Protein AF-A0A958AN76-F1 (afdb_monomer_lite)

Foldseek 3Di:
DQDPVLVVQQVVVVVVCVVVVHDAPDRSSVQVVCVVVQWDADRRPRDTDRDDPPVVPDDPDPDDD

pLDDT: mean 80.18, std 15.13, range [49.97, 95.12]

Secondary structure (DSSP, 8-state):
---HHHHHHHHHHHHHHHHHTPPPSS-HHHHHHHHHTTEEE-TTT--EEEPP-TT-SS-------

Sequence (65 aa):
MID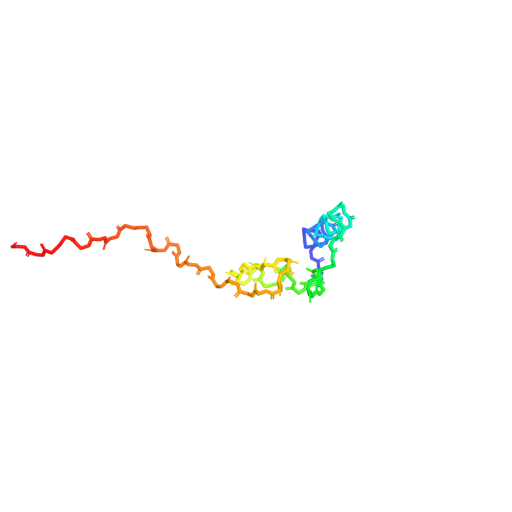QLTTDRISELEQFAALEGIQLPMPAIEIVQLEDQGFVIDLETGQLLEDVDPDERVEVMNVRK

Structure (mmCIF, N/CA/C/O backbone):
data_AF-A0A958AN76-F1
#
_entry.id   AF-A0A958AN76-F1
#
loop_
_atom_site.group_PDB
_atom_site.id
_atom_site.type_symbol
_atom_site.label_atom_id
_atom_site.label_alt_id
_atom_site.label_comp_id
_atom_site.label_asym_id
_atom_site.label_entity_id
_atom_site.label_seq_id
_atom_site.pdbx_PDB_ins_code
_atom_site.Cartn_x
_atom_site.Cartn_y
_atom_site.Cartn_z
_atom_site.occupancy
_atom_site.B_iso_or_equiv
_atom_site.auth_seq_id
_atom_site.auth_comp_id
_atom_site.auth_asym_id
_atom_site.auth_atom_id
_atom_site.pdbx_PDB_model_num
ATOM 1 N N . MET A 1 1 ? 17.907 -3.433 1.922 1.00 57.69 1 MET A N 1
ATOM 2 C CA . MET A 1 1 ? 17.736 -2.134 2.600 1.00 57.69 1 MET A CA 1
ATOM 3 C C . MET A 1 1 ? 16.460 -1.555 2.031 1.00 57.69 1 MET A C 1
ATOM 5 O O . MET A 1 1 ? 16.301 -1.643 0.824 1.00 57.69 1 MET A O 1
ATOM 9 N N . ILE A 1 2 ? 15.527 -1.124 2.874 1.00 63.19 2 ILE A N 1
ATOM 10 C CA . ILE A 1 2 ? 14.351 -0.384 2.405 1.00 63.19 2 ILE A CA 1
ATOM 11 C C . ILE A 1 2 ? 14.849 1.044 2.184 1.00 63.19 2 ILE A C 1
ATOM 13 O O . ILE A 1 2 ? 15.459 1.608 3.094 1.00 63.19 2 ILE A O 1
ATOM 17 N N . ASP A 1 3 ? 14.688 1.579 0.978 1.00 80.19 3 ASP A N 1
ATOM 18 C CA . ASP A 1 3 ? 15.137 2.936 0.679 1.00 80.19 3 ASP A CA 1
ATOM 19 C C . ASP A 1 3 ? 14.282 3.957 1.446 1.00 80.19 3 ASP A C 1
ATOM 21 O O . ASP A 1 3 ? 13.124 3.699 1.790 1.00 80.19 3 ASP A O 1
ATOM 25 N N . GLN A 1 4 ? 14.854 5.132 1.733 1.00 78.31 4 GLN A N 1
ATOM 26 C CA . GLN A 1 4 ? 14.163 6.191 2.483 1.00 78.31 4 GLN A CA 1
ATOM 27 C C . GLN A 1 4 ? 12.809 6.539 1.841 1.00 78.31 4 GLN A C 1
ATOM 29 O O . GLN A 1 4 ? 11.816 6.675 2.544 1.00 78.31 4 GLN A O 1
ATOM 34 N N . LEU A 1 5 ? 12.751 6.553 0.506 1.00 79.88 5 LEU A N 1
ATOM 35 C CA . LEU A 1 5 ? 11.532 6.802 -0.264 1.00 79.88 5 LEU A CA 1
ATOM 36 C C . LEU A 1 5 ? 10.414 5.790 0.037 1.00 79.88 5 LEU A C 1
ATOM 38 O O . LEU A 1 5 ? 9.257 6.170 0.188 1.00 79.88 5 LEU A O 1
ATOM 42 N N . THR A 1 6 ? 10.745 4.502 0.146 1.00 85.88 6 THR A N 1
ATOM 43 C CA . THR A 1 6 ? 9.771 3.456 0.483 1.00 85.88 6 THR A CA 1
ATOM 44 C C . THR A 1 6 ? 9.259 3.635 1.912 1.00 85.88 6 THR A C 1
ATOM 46 O O . THR A 1 6 ? 8.078 3.438 2.172 1.00 85.88 6 THR A O 1
ATOM 49 N N . THR A 1 7 ? 10.129 4.052 2.836 1.00 88.50 7 THR A N 1
ATOM 50 C CA . THR A 1 7 ? 9.750 4.322 4.234 1.00 88.50 7 THR A CA 1
ATOM 51 C C . THR A 1 7 ? 8.804 5.521 4.338 1.00 88.50 7 THR A C 1
ATOM 53 O O . THR A 1 7 ? 7.824 5.473 5.085 1.00 88.50 7 THR A O 1
ATOM 56 N N . ASP A 1 8 ? 9.069 6.570 3.558 1.00 91.56 8 ASP A N 1
ATOM 57 C CA . ASP A 1 8 ? 8.230 7.766 3.500 1.00 91.56 8 ASP A CA 1
ATOM 58 C C . ASP A 1 8 ? 6.842 7.429 2.924 1.00 91.56 8 ASP A C 1
ATOM 60 O O . ASP A 1 8 ? 5.833 7.788 3.529 1.00 91.56 8 ASP A O 1
ATOM 64 N N . ARG A 1 9 ? 6.780 6.641 1.838 1.00 91.50 9 ARG A N 1
ATOM 65 C CA . ARG A 1 9 ? 5.516 6.167 1.238 1.00 91.50 9 ARG A CA 1
ATOM 66 C C . ARG A 1 9 ? 4.691 5.301 2.187 1.00 91.50 9 ARG A C 1
ATOM 68 O O . ARG A 1 9 ? 3.488 5.504 2.305 1.00 91.50 9 ARG A O 1
ATOM 75 N N . ILE A 1 10 ? 5.331 4.364 2.893 1.00 93.25 10 ILE A N 1
ATOM 76 C CA . ILE A 1 10 ? 4.666 3.543 3.919 1.00 93.25 10 ILE A CA 1
ATOM 77 C C . ILE A 1 10 ? 4.039 4.444 4.990 1.00 93.25 10 ILE A C 1
ATOM 79 O O . ILE A 1 10 ? 2.871 4.278 5.333 1.00 93.25 10 ILE A O 1
ATOM 83 N N . SER A 1 11 ? 4.804 5.421 5.483 1.00 93.38 11 SER A N 1
ATOM 84 C CA . SER A 1 11 ? 4.348 6.337 6.534 1.00 93.38 11 SER A CA 1
ATOM 85 C C . SER A 1 11 ? 3.185 7.220 6.073 1.00 93.38 11 SER A C 1
ATOM 87 O O . SER A 1 11 ? 2.279 7.494 6.857 1.00 93.38 11 SER A O 1
ATOM 89 N N . GLU A 1 12 ? 3.204 7.676 4.821 1.00 93.44 12 GLU A N 1
ATOM 90 C CA . GLU A 1 12 ? 2.122 8.457 4.215 1.00 93.44 12 GLU A CA 1
ATOM 91 C C . GLU A 1 12 ? 0.828 7.638 4.106 1.00 93.44 12 GLU A C 1
ATOM 93 O O . GLU A 1 12 ? -0.232 8.112 4.514 1.00 93.44 12 GLU A O 1
ATOM 98 N N . LEU A 1 13 ? 0.924 6.383 3.657 1.00 92.81 13 LEU A N 1
ATOM 99 C CA . LEU A 1 13 ? -0.205 5.450 3.571 1.00 92.81 13 LEU A CA 1
ATOM 100 C C . LEU A 1 13 ? -0.846 5.169 4.935 1.00 92.81 13 LEU A C 1
ATOM 102 O O . LEU A 1 13 ? -2.069 5.195 5.070 1.00 92.81 13 LEU A O 1
ATOM 106 N N . GLU A 1 14 ? -0.033 4.927 5.962 1.00 93.75 14 GLU A N 1
ATOM 107 C CA . GLU A 1 14 ? -0.530 4.694 7.321 1.00 93.75 14 GLU A CA 1
ATOM 108 C C . GLU A 1 14 ? -1.186 5.948 7.917 1.00 93.75 14 GLU A C 1
ATOM 110 O O . GLU A 1 14 ? -2.230 5.854 8.566 1.00 93.75 14 GLU A O 1
ATOM 115 N N . GLN A 1 15 ? -0.610 7.130 7.674 1.00 95.12 15 GLN A N 1
ATOM 116 C CA . GLN A 1 15 ? -1.195 8.401 8.106 1.00 95.12 15 GLN A CA 1
ATOM 117 C C . GLN A 1 15 ? -2.523 8.681 7.408 1.00 95.12 15 GLN A C 1
ATOM 119 O O . GLN A 1 15 ? -3.472 9.103 8.067 1.00 95.12 15 GLN A O 1
ATOM 124 N N . PHE A 1 16 ? -2.603 8.425 6.103 1.00 91.12 16 PHE A N 1
ATOM 125 C CA . PHE A 1 16 ? -3.835 8.560 5.337 1.00 91.12 16 PHE A CA 1
ATOM 126 C C . PHE A 1 16 ? -4.931 7.645 5.892 1.00 91.12 16 PHE A C 1
ATOM 128 O O . PHE A 1 16 ? -6.026 8.114 6.197 1.00 91.12 16 PHE A O 1
ATOM 135 N N . ALA A 1 17 ? -4.614 6.369 6.129 1.00 91.44 17 ALA A N 1
ATOM 136 C CA . ALA A 1 17 ? -5.562 5.420 6.703 1.00 91.44 17 ALA A CA 1
ATOM 137 C C . ALA A 1 17 ? -6.066 5.864 8.087 1.00 91.44 17 ALA A C 1
ATOM 139 O O . ALA A 1 17 ? -7.265 5.830 8.363 1.00 91.44 17 ALA A O 1
ATOM 140 N N . ALA A 1 18 ? -5.161 6.359 8.937 1.00 93.19 18 ALA A N 1
ATOM 141 C CA . ALA A 1 18 ? -5.516 6.891 10.248 1.00 93.19 18 ALA A CA 1
ATOM 142 C C . ALA A 1 18 ? -6.385 8.160 10.170 1.00 93.19 18 ALA A C 1
ATOM 144 O O . ALA A 1 18 ? -7.271 8.339 11.006 1.00 93.19 18 ALA A O 1
ATOM 145 N N . LEU A 1 19 ? -6.139 9.034 9.189 1.00 94.69 19 LEU A N 1
ATOM 146 C CA . LEU A 1 19 ? -6.874 10.286 8.993 1.00 94.69 19 LEU A CA 1
ATOM 147 C C . LEU A 1 19 ? -8.290 10.045 8.459 1.00 94.69 19 LEU A C 1
ATOM 149 O O . LEU A 1 19 ? -9.237 10.649 8.958 1.00 94.69 19 LEU A O 1
ATOM 153 N N . GLU A 1 20 ? -8.436 9.127 7.507 1.00 91.25 20 GLU A N 1
ATOM 154 C CA . GLU A 1 20 ? -9.729 8.719 6.944 1.00 91.25 20 GLU A CA 1
ATOM 155 C C . GLU A 1 20 ? -10.486 7.734 7.856 1.00 91.25 20 GLU A C 1
ATOM 157 O O . GLU A 1 20 ? -11.661 7.442 7.638 1.00 91.25 20 GLU A O 1
ATOM 162 N N . GLY A 1 21 ? -9.834 7.222 8.907 1.00 92.56 21 GLY A N 1
ATOM 163 C CA . GLY A 1 21 ? -10.419 6.242 9.823 1.00 92.56 21 GLY A CA 1
ATOM 164 C C . GLY A 1 21 ? -10.662 4.877 9.174 1.00 92.56 21 GLY A C 1
ATOM 165 O O . GLY A 1 21 ? -11.522 4.124 9.637 1.00 92.56 21 GLY A O 1
ATOM 166 N N . ILE A 1 22 ? -9.920 4.563 8.113 1.00 88.88 22 ILE A N 1
ATOM 167 C CA . ILE A 1 22 ? -9.984 3.287 7.400 1.00 88.88 22 ILE A CA 1
ATOM 168 C C . ILE A 1 22 ? -8.867 2.358 7.874 1.00 88.88 22 ILE A C 1
ATOM 170 O O . ILE A 1 22 ? -7.806 2.788 8.325 1.00 88.88 22 ILE A O 1
ATOM 174 N N . GLN A 1 23 ? -9.099 1.055 7.766 1.00 91.06 23 GLN A N 1
ATOM 175 C CA . GLN A 1 23 ? -8.059 0.061 7.986 1.00 91.06 23 GLN A CA 1
ATOM 176 C C . GLN A 1 23 ? -7.477 -0.334 6.632 1.00 91.06 23 GLN A C 1
ATOM 178 O O . GLN A 1 23 ? -8.228 -0.711 5.737 1.00 91.06 23 GLN A O 1
ATOM 183 N N . LEU A 1 24 ? -6.150 -0.282 6.493 1.00 91.00 24 LEU A N 1
ATOM 184 C CA . LEU A 1 24 ? -5.504 -0.761 5.275 1.00 91.00 24 LEU A CA 1
ATOM 185 C C . LEU A 1 24 ? -5.833 -2.250 5.052 1.00 91.00 24 LEU A C 1
ATOM 187 O O . LEU A 1 24 ? -5.769 -3.038 6.004 1.00 91.00 24 LEU A O 1
ATOM 191 N N . PRO A 1 25 ? -6.152 -2.653 3.810 1.00 90.56 25 PRO A N 1
ATOM 192 C CA . PRO A 1 25 ? -6.558 -4.024 3.495 1.00 90.56 25 PRO A CA 1
ATOM 193 C C . PRO A 1 25 ? -5.410 -5.034 3.636 1.00 90.56 25 PRO A C 1
ATOM 195 O O . PRO A 1 25 ? -5.640 -6.228 3.817 1.00 90.56 25 PRO A O 1
ATOM 198 N N . MET A 1 26 ? -4.171 -4.552 3.570 1.00 92.75 26 MET A N 1
ATOM 199 C CA . MET A 1 26 ? -2.937 -5.309 3.755 1.00 92.75 26 MET A CA 1
ATOM 200 C C . MET A 1 26 ? -1.852 -4.370 4.317 1.00 92.75 26 MET A C 1
ATOM 202 O O . MET A 1 26 ? -2.071 -3.156 4.377 1.00 92.75 26 MET A O 1
ATOM 206 N N . PRO A 1 27 ? -0.692 -4.883 4.759 1.00 93.31 27 PRO A N 1
ATOM 207 C CA . PRO A 1 27 ? 0.392 -4.039 5.250 1.00 93.31 27 PRO A CA 1
ATOM 208 C C . PRO A 1 27 ? 0.805 -2.974 4.226 1.00 93.31 27 PRO A C 1
ATOM 210 O O . PRO A 1 27 ? 0.968 -3.279 3.047 1.00 93.31 27 PRO A O 1
ATOM 213 N N . ALA A 1 28 ? 1.059 -1.741 4.673 1.00 92.00 28 ALA A N 1
ATOM 214 C CA . ALA A 1 28 ? 1.471 -0.639 3.795 1.00 92.00 28 ALA A CA 1
ATOM 215 C C . ALA A 1 28 ? 2.719 -0.972 2.954 1.00 92.00 28 ALA A C 1
ATOM 217 O O . ALA A 1 28 ? 2.835 -0.537 1.813 1.00 92.00 28 ALA A O 1
ATOM 218 N N . ILE A 1 29 ? 3.626 -1.804 3.478 1.00 92.50 29 ILE A N 1
ATOM 219 C CA . ILE A 1 29 ? 4.780 -2.301 2.717 1.00 92.50 29 ILE A CA 1
ATOM 220 C C . ILE A 1 29 ? 4.379 -3.178 1.524 1.00 92.50 29 ILE A C 1
ATOM 222 O O . ILE A 1 29 ? 5.001 -3.076 0.472 1.00 92.50 29 ILE A O 1
ATOM 226 N N . GLU A 1 30 ? 3.352 -4.018 1.667 1.00 91.81 30 GLU A N 1
ATOM 227 C CA . GLU A 1 30 ? 2.847 -4.858 0.575 1.00 91.81 30 GLU A CA 1
ATOM 228 C C . GLU A 1 30 ? 2.135 -3.997 -0.468 1.00 91.81 30 GLU A C 1
ATOM 230 O O . GLU A 1 30 ? 2.355 -4.188 -1.660 1.00 91.81 30 GLU A O 1
ATOM 235 N N . ILE A 1 31 ? 1.378 -2.987 -0.024 1.00 90.50 31 ILE A N 1
ATOM 236 C CA . ILE A 1 31 ? 0.71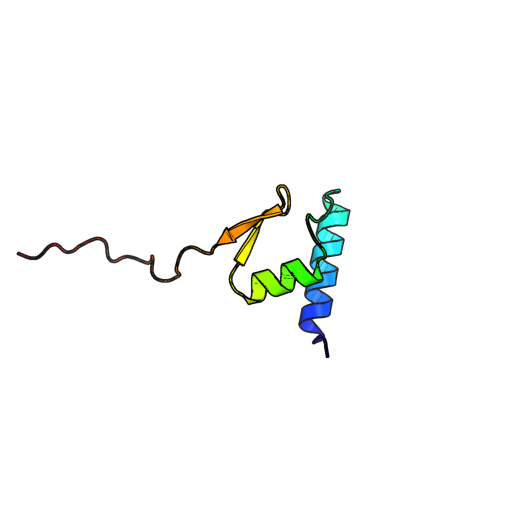9 -2.017 -0.910 1.00 90.50 31 ILE A CA 1
ATOM 237 C C . ILE A 1 31 ? 1.752 -1.306 -1.783 1.00 90.50 31 ILE A C 1
ATOM 239 O O . ILE A 1 31 ? 1.658 -1.345 -3.005 1.00 90.50 31 ILE A O 1
ATOM 243 N N . VAL A 1 32 ? 2.790 -0.738 -1.168 1.00 90.81 32 VAL A N 1
ATOM 244 C CA . VAL A 1 32 ? 3.861 -0.043 -1.893 1.00 90.81 32 VAL A CA 1
ATOM 245 C C . VAL A 1 32 ? 4.591 -0.977 -2.864 1.00 90.81 32 VAL A C 1
ATOM 247 O O . VAL A 1 32 ? 4.899 -0.577 -3.983 1.00 90.81 32 VAL A O 1
ATOM 250 N N . GLN A 1 33 ? 4.839 -2.233 -2.477 1.00 90.12 33 GLN A N 1
ATOM 251 C CA . GLN A 1 33 ? 5.465 -3.221 -3.362 1.00 90.12 33 GLN A CA 1
ATOM 252 C C . GLN A 1 33 ? 4.591 -3.589 -4.563 1.00 90.12 33 GLN A C 1
ATOM 254 O O . GLN A 1 33 ? 5.121 -3.878 -5.634 1.00 90.12 33 GLN A O 1
ATOM 259 N N . LEU A 1 34 ? 3.273 -3.635 -4.387 1.00 88.88 34 LEU A N 1
ATOM 260 C CA . LEU A 1 34 ? 2.318 -3.905 -5.459 1.00 88.88 34 LEU A CA 1
ATOM 261 C C . LEU A 1 34 ? 2.192 -2.689 -6.385 1.00 88.88 34 LEU A C 1
ATOM 263 O O . LEU A 1 34 ? 2.246 -2.850 -7.601 1.00 88.88 34 LEU A O 1
ATOM 267 N N . GLU A 1 35 ? 2.167 -1.477 -5.835 1.00 87.38 35 GLU A N 1
ATOM 268 C CA . GLU A 1 35 ? 2.252 -0.237 -6.617 1.00 87.38 35 GLU A CA 1
ATOM 269 C C . GLU A 1 35 ? 3.537 -0.163 -7.453 1.00 87.38 35 GLU A C 1
ATOM 271 O O . GLU A 1 35 ? 3.491 0.186 -8.630 1.00 87.38 35 GLU A O 1
ATOM 276 N N . ASP A 1 36 ? 4.683 -0.562 -6.894 1.00 87.12 36 ASP A N 1
ATOM 277 C CA . ASP A 1 36 ? 5.962 -0.612 -7.622 1.00 87.12 36 ASP A CA 1
ATOM 278 C C . ASP A 1 36 ? 5.970 -1.645 -8.761 1.00 87.12 36 ASP A C 1
ATOM 280 O O . ASP A 1 36 ? 6.753 -1.532 -9.706 1.00 87.12 36 ASP A O 1
ATOM 284 N N . GLN A 1 37 ? 5.103 -2.654 -8.682 1.00 86.44 37 GLN A N 1
ATOM 285 C CA . GLN A 1 37 ? 4.891 -3.646 -9.737 1.00 86.44 37 GLN A CA 1
ATOM 286 C C . GLN A 1 37 ? 3.871 -3.182 -10.792 1.00 86.44 37 GLN A C 1
ATOM 288 O O . GLN A 1 37 ? 3.656 -3.901 -11.766 1.00 86.44 37 GLN A O 1
ATOM 293 N N . GLY A 1 38 ? 3.277 -1.995 -10.627 1.00 85.81 38 GLY A N 1
ATOM 294 C CA . GLY A 1 38 ? 2.268 -1.444 -11.531 1.00 85.81 38 GLY A CA 1
ATOM 295 C C . GLY A 1 38 ? 0.834 -1.857 -11.196 1.00 85.81 38 GLY A C 1
ATOM 296 O O . GLY A 1 38 ? -0.038 -1.746 -12.049 1.00 85.81 38 GLY A O 1
ATOM 297 N N . PHE A 1 39 ? 0.566 -2.346 -9.984 1.00 87.06 39 PHE A N 1
ATOM 298 C CA . PHE A 1 39 ? -0.802 -2.595 -9.528 1.00 87.06 39 PHE A CA 1
ATOM 299 C C . PHE A 1 39 ? -1.374 -1.362 -8.831 1.00 87.06 39 PHE A C 1
ATOM 301 O O . PHE A 1 39 ? -0.689 -0.684 -8.071 1.00 87.06 39 PHE A O 1
ATOM 308 N N . VAL A 1 40 ? -2.663 -1.112 -9.024 1.00 87.31 40 VAL A N 1
ATOM 309 C CA . VAL A 1 40 ? -3.428 -0.136 -8.246 1.00 87.31 40 VAL A CA 1
ATOM 310 C C . VAL A 1 40 ? -4.241 -0.895 -7.203 1.00 87.31 40 VAL A C 1
ATOM 312 O O . VAL 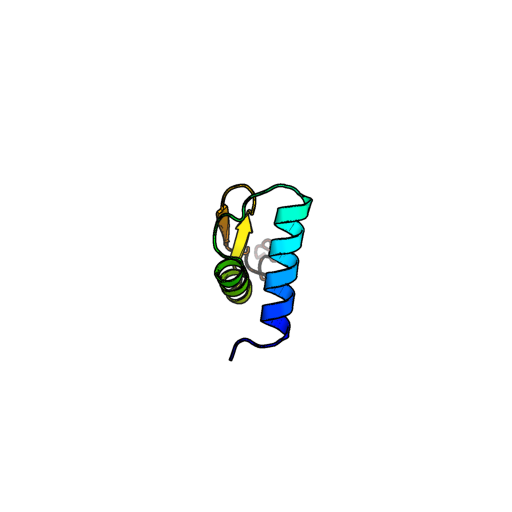A 1 40 ? -4.812 -1.941 -7.495 1.00 87.31 40 VAL A O 1
ATOM 315 N N . ILE A 1 41 ? -4.295 -0.401 -5.968 1.00 88.12 41 ILE A N 1
ATOM 316 C CA . ILE A 1 41 ? -5.032 -1.060 -4.883 1.00 88.12 41 ILE A CA 1
ATOM 317 C C . ILE A 1 41 ? -6.183 -0.175 -4.440 1.00 88.12 41 ILE A C 1
ATOM 319 O O . ILE A 1 41 ? -5.990 0.980 -4.066 1.00 88.12 41 ILE A O 1
ATOM 323 N N . ASP A 1 42 ? -7.382 -0.742 -4.431 1.00 88.62 42 ASP A N 1
ATOM 324 C CA . ASP A 1 42 ? -8.519 -0.150 -3.748 1.00 88.62 42 ASP A CA 1
ATOM 325 C C . ASP A 1 42 ? -8.334 -0.324 -2.231 1.00 88.62 42 ASP A C 1
ATOM 327 O O . ASP A 1 42 ? -8.359 -1.438 -1.705 1.00 88.62 42 ASP A O 1
ATOM 331 N N . LEU A 1 43 ? -8.115 0.785 -1.521 1.00 86.12 43 LEU A N 1
ATOM 332 C CA . LEU A 1 43 ? -7.885 0.796 -0.073 1.00 86.12 43 LEU A CA 1
ATOM 333 C C . LEU A 1 43 ? -9.160 0.566 0.751 1.00 86.12 43 LEU A C 1
ATOM 335 O O . LEU A 1 43 ? -9.059 0.267 1.939 1.00 86.12 43 LEU A O 1
ATOM 339 N N . GLU A 1 44 ? -10.343 0.693 0.149 1.00 84.31 44 GLU A N 1
ATOM 340 C CA . GLU A 1 44 ? -11.625 0.418 0.800 1.00 84.31 44 GLU A CA 1
ATOM 341 C C . GLU A 1 44 ? -11.973 -1.073 0.709 1.00 84.31 44 GLU A C 1
ATOM 343 O O . GLU A 1 44 ? -12.410 -1.678 1.690 1.00 84.31 44 GLU A O 1
ATOM 348 N N . THR A 1 45 ? -11.755 -1.683 -0.460 1.00 84.25 45 THR A N 1
ATOM 349 C CA . THR A 1 45 ? -12.146 -3.080 -0.718 1.00 84.25 45 THR A CA 1
ATOM 350 C C . THR A 1 45 ? -10.991 -4.079 -0.647 1.00 84.25 45 THR A C 1
ATOM 352 O O . THR A 1 45 ? -11.223 -5.283 -0.525 1.00 84.25 45 THR A O 1
ATOM 355 N N . GLY A 1 46 ? -9.745 -3.609 -0.721 1.00 84.12 46 GLY A N 1
ATOM 356 C CA . GLY A 1 46 ? -8.555 -4.447 -0.870 1.00 84.12 46 GLY A CA 1
ATOM 357 C C . GLY A 1 46 ? -8.391 -5.061 -2.256 1.00 84.12 46 GLY A C 1
ATOM 358 O O . GLY A 1 46 ? -7.547 -5.941 -2.435 1.00 84.12 46 GLY A O 1
ATOM 359 N N . GLN A 1 47 ? -9.199 -4.643 -3.231 1.00 87.44 47 GLN A N 1
ATOM 360 C CA . GLN A 1 47 ? -9.141 -5.179 -4.580 1.00 87.44 47 GLN A CA 1
ATOM 361 C C . GLN A 1 47 ? -7.910 -4.651 -5.323 1.00 87.44 47 GLN A C 1
ATOM 363 O O . GLN A 1 47 ? -7.666 -3.448 -5.385 1.00 87.44 47 GLN A O 1
ATOM 368 N N . LEU A 1 48 ? -7.159 -5.570 -5.929 1.00 86.81 48 LEU A N 1
ATOM 369 C CA . LEU A 1 48 ? -6.112 -5.237 -6.888 1.00 86.81 48 LEU A CA 1
ATOM 370 C C . LEU A 1 48 ? -6.759 -4.912 -8.233 1.00 86.81 48 LEU A C 1
ATOM 372 O O . LEU A 1 48 ? -7.423 -5.756 -8.838 1.00 86.81 48 LEU A O 1
ATOM 376 N N . LEU A 1 49 ? -6.568 -3.681 -8.673 1.00 82.50 49 LEU A N 1
ATOM 377 C CA . LEU A 1 49 ? -6.877 -3.199 -10.003 1.00 82.50 49 LEU A CA 1
ATOM 378 C C . LEU A 1 49 ? -5.566 -3.267 -10.798 1.00 82.50 49 LEU A C 1
ATOM 380 O O . LEU A 1 49 ? -4.615 -2.543 -10.513 1.00 82.50 49 LEU A O 1
ATOM 384 N N . GLU A 1 50 ? -5.473 -4.195 -11.748 1.00 73.88 50 GLU A N 1
ATOM 385 C CA . GLU A 1 50 ? -4.374 -4.192 -12.719 1.00 73.88 50 GLU A CA 1
ATOM 386 C C . GLU A 1 50 ? -4.471 -2.907 -13.547 1.00 73.88 50 GLU A C 1
ATOM 388 O O . GLU A 1 50 ? -5.555 -2.570 -14.033 1.00 73.88 50 GLU A O 1
ATOM 393 N N . ASP A 1 51 ? -3.366 -2.166 -13.651 1.00 61.84 51 ASP A N 1
ATOM 394 C CA . ASP A 1 51 ? -3.320 -0.951 -14.455 1.00 61.84 51 ASP A CA 1
ATOM 395 C C . ASP A 1 51 ? -3.643 -1.312 -15.910 1.00 61.84 51 ASP A C 1
ATOM 397 O O . ASP A 1 51 ? -3.055 -2.215 -16.512 1.00 61.84 51 ASP A O 1
ATOM 401 N N . VAL A 1 52 ? -4.640 -0.617 -16.445 1.00 57.50 52 VAL A N 1
ATOM 402 C CA . VAL A 1 52 ? -4.932 -0.556 -17.872 1.00 57.50 52 VAL A CA 1
ATOM 403 C C . VAL A 1 52 ? -3.660 -0.115 -18.585 1.00 57.50 52 VAL A C 1
ATOM 405 O O . VAL A 1 52 ? -3.061 0.895 -18.217 1.00 57.50 52 VAL A O 1
ATOM 408 N N . ASP A 1 53 ? -3.240 -0.887 -19.588 1.00 52.31 53 ASP A N 1
ATOM 409 C CA . ASP A 1 53 ? -2.033 -0.632 -20.370 1.00 52.31 53 ASP A CA 1
ATOM 410 C C . ASP A 1 53 ? -1.861 0.872 -20.677 1.00 52.31 53 ASP A C 1
ATOM 412 O O . ASP A 1 53 ? -2.773 1.502 -21.229 1.00 52.31 53 ASP A O 1
ATOM 416 N N . PRO A 1 54 ? -0.676 1.471 -20.443 1.00 54.75 54 PRO A N 1
ATOM 417 C CA . PRO A 1 54 ? -0.397 2.835 -20.899 1.00 54.75 54 PRO A CA 1
ATOM 418 C C . PRO A 1 54 ? -0.497 2.985 -22.436 1.00 54.75 54 PRO A C 1
ATOM 420 O O . PRO A 1 54 ? -0.524 4.114 -22.939 1.00 54.75 54 PRO A O 1
ATOM 423 N N . ASP A 1 55 ? -0.591 1.862 -23.162 1.00 54.31 55 ASP A N 1
ATOM 424 C CA . ASP A 1 55 ? -0.826 1.729 -24.604 1.00 54.31 55 ASP A CA 1
ATOM 425 C C . ASP A 1 55 ? -2.312 1.762 -25.034 1.00 54.31 55 ASP A C 1
ATOM 427 O O . ASP A 1 55 ? -2.592 1.816 -26.231 1.00 54.31 55 ASP A O 1
ATOM 431 N N . GLU A 1 56 ? -3.294 1.874 -24.127 1.00 52.50 56 GLU A N 1
ATOM 432 C CA . GLU A 1 56 ? -4.683 2.218 -24.514 1.00 52.50 56 GLU A CA 1
ATOM 433 C C . GLU A 1 56 ? -4.846 3.696 -24.956 1.00 52.50 56 GLU A C 1
ATOM 435 O O . GLU A 1 56 ? -5.950 4.208 -25.173 1.00 52.50 56 GLU A O 1
ATOM 440 N N . ARG A 1 57 ? -3.735 4.412 -25.175 1.00 55.47 57 ARG A N 1
ATOM 441 C CA . ARG A 1 57 ? -3.702 5.723 -25.832 1.00 55.47 57 ARG A CA 1
ATOM 442 C C . ARG A 1 57 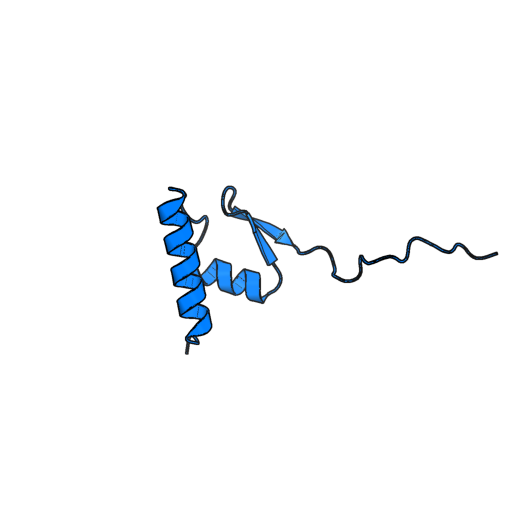? -3.855 5.587 -27.352 1.00 55.47 57 ARG A C 1
ATOM 444 O O . ARG A 1 57 ? -2.898 5.717 -28.097 1.00 55.47 57 ARG A O 1
ATOM 451 N N . VAL A 1 58 ? -5.100 5.468 -27.812 1.00 55.84 58 VAL A N 1
ATOM 452 C CA . VAL A 1 58 ? -5.538 5.817 -29.181 1.00 55.84 58 VAL A CA 1
ATOM 453 C C . VAL A 1 58 ? -4.799 5.086 -30.317 1.00 55.84 58 VAL A C 1
ATOM 455 O O . VAL A 1 58 ? -4.001 5.671 -31.038 1.00 55.84 58 VAL A O 1
ATOM 458 N N . GLU A 1 59 ? -5.232 3.870 -30.631 1.00 49.97 59 GLU A N 1
ATOM 459 C CA . GLU A 1 59 ? -5.312 3.430 -32.031 1.00 49.97 59 GLU A CA 1
ATOM 460 C C . GLU A 1 59 ? -6.664 2.751 -32.263 1.00 49.97 59 GLU A C 1
ATOM 462 O O . GLU A 1 59 ? -6.789 1.567 -32.573 1.00 49.97 59 GLU A O 1
ATOM 467 N N . VAL A 1 60 ? -7.736 3.539 -32.116 1.00 56.31 60 VAL A N 1
ATOM 468 C CA . VAL A 1 60 ? -9.038 3.161 -32.670 1.00 56.31 60 VAL A CA 1
ATOM 469 C C . VAL A 1 60 ? -8.905 3.194 -34.192 1.00 56.31 60 VAL A C 1
ATOM 471 O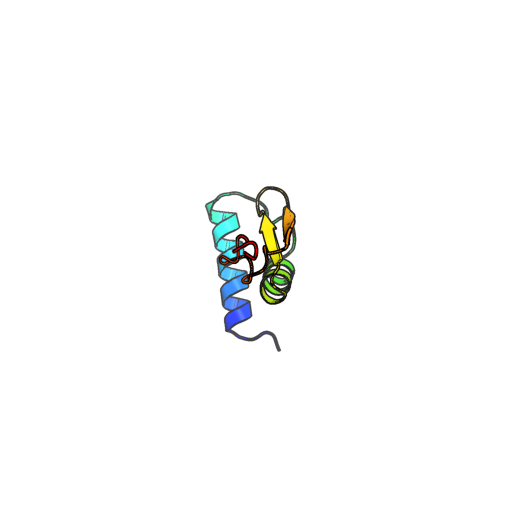 O . VAL A 1 60 ? -9.109 4.218 -34.834 1.00 56.31 60 VAL A O 1
ATOM 474 N N . MET A 1 61 ? -8.487 2.060 -34.748 1.00 54.12 61 MET A N 1
ATOM 475 C CA . MET A 1 61 ? -8.862 1.552 -36.062 1.00 54.12 61 MET A CA 1
ATOM 476 C C . MET A 1 61 ? -9.015 2.622 -37.157 1.00 54.12 61 MET A C 1
ATOM 478 O O . MET A 1 61 ? -10.133 2.936 -37.567 1.00 54.12 61 MET A O 1
ATOM 482 N N . ASN A 1 62 ? -7.915 3.068 -37.768 1.00 51.06 62 ASN A N 1
ATOM 483 C CA . ASN A 1 62 ? -8.009 3.459 -39.176 1.00 51.06 62 ASN A CA 1
ATOM 484 C C . ASN A 1 62 ? -8.057 2.179 -40.016 1.00 51.06 62 ASN A C 1
ATOM 486 O O . ASN A 1 62 ? -7.057 1.673 -40.528 1.00 51.06 62 ASN A O 1
ATOM 490 N N . VAL A 1 63 ? -9.272 1.626 -40.089 1.00 59.19 63 VAL A N 1
ATOM 491 C CA . VAL A 1 63 ? -9.665 0.575 -41.024 1.00 59.19 63 VAL A CA 1
ATOM 492 C C . VAL A 1 63 ? -9.210 0.991 -42.420 1.00 59.19 63 VAL A C 1
ATOM 494 O O . VAL A 1 63 ? -9.615 2.026 -42.947 1.00 59.19 63 VAL A O 1
ATOM 497 N N . ARG A 1 64 ? -8.338 0.156 -42.986 1.00 57.22 64 ARG A N 1
ATOM 498 C CA . ARG A 1 64 ? -7.834 0.209 -44.359 1.00 57.22 64 ARG A CA 1
ATOM 499 C C . ARG A 1 64 ? -8.946 0.570 -45.350 1.00 57.22 64 ARG A C 1
ATOM 501 O O . ARG A 1 64 ? -10.007 -0.057 -45.333 1.00 57.22 64 ARG A O 1
ATOM 508 N N . LYS A 1 65 ? -8.648 1.477 -46.278 1.00 55.00 65 LYS A N 1
ATOM 509 C CA . LYS A 1 65 ? -9.279 1.489 -47.597 1.00 55.00 65 LYS A CA 1
ATOM 510 C C . LYS A 1 65 ? -8.204 1.450 -48.669 1.00 55.00 65 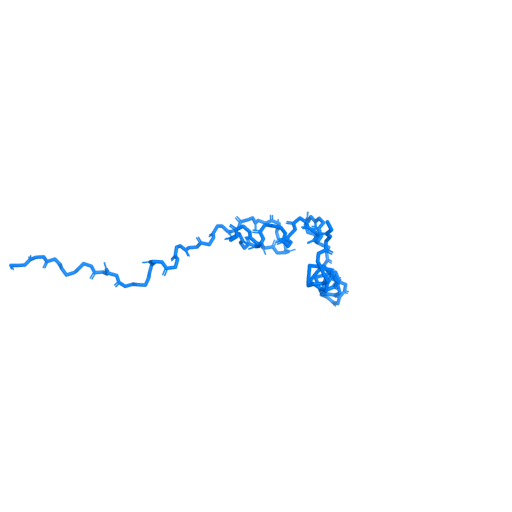LYS A C 1
ATOM 512 O O . LYS A 1 65 ? -7.178 2.136 -48.472 1.00 55.00 65 LYS A O 1
#

Radius of gyration: 16.86 Å; chains: 1; bounding box: 30×16×58 Å